Protein AF-S3BP32-F1 (afdb_monomer_lite)

Sequence (155 aa):
MMSSLNILFGINTNIKGLLTASANIGGIIGGLFSGHVVNRWGRKTGILLSALIVLHSPFDIHDFGAAFPGVGYGARSVTGQWSWRIIYICMSGPAISCIILLPFIPESPRWLISRGQEATALVVLAEFHGDGDEEHPLAVAEFREIKETIGYEEN

Foldseek 3Di:
DVVVVCVVPVCDPVNVVVLVVVVVVVVVVCVVCLVVCCLPPHPLVSLLVVLVVLVPDPSVLVVVCVVCVVLVVVLVVVPDPCSSVVSSCVSNVVSVVSVVCSVVDDTALLSCVVVVVLVSSLQNLCVVPVVRDSVRVVSVVVSVVSNVVVVVVVD

Structure (mmCIF, N/CA/C/O backbone):
data_AF-S3BP32-F1
#
_entry.id   AF-S3BP32-F1
#
loop_
_atom_site.group_PDB
_atom_site.id
_atom_site.type_symbol
_atom_site.label_atom_id
_atom_site.label_alt_id
_atom_site.label_comp_id
_atom_site.label_asym_id
_atom_site.label_entity_id
_atom_site.label_seq_id
_atom_site.pdbx_PDB_ins_code
_atom_site.Cartn_x
_atom_site.Cartn_y
_atom_site.Cartn_z
_atom_site.occupancy
_atom_site.B_iso_or_equiv
_atom_site.auth_seq_id
_atom_site.auth_comp_id
_atom_site.auth_asym_id
_atom_site.auth_atom_id
_atom_site.pdbx_PDB_model_num
ATOM 1 N N . MET A 1 1 ? 27.585 -1.741 -26.087 1.00 43.50 1 MET A N 1
ATOM 2 C CA . MET A 1 1 ? 27.558 -2.648 -24.917 1.00 43.50 1 MET A CA 1
ATOM 3 C C . MET A 1 1 ? 26.552 -3.793 -25.078 1.00 43.50 1 MET A C 1
ATOM 5 O O . MET A 1 1 ? 26.965 -4.934 -24.974 1.00 43.50 1 MET A O 1
ATOM 9 N N . MET A 1 2 ? 25.273 -3.543 -25.409 1.00 46.28 2 MET A N 1
ATOM 10 C CA . MET A 1 2 ? 24.279 -4.625 -25.600 1.00 46.28 2 MET A CA 1
ATOM 11 C C . MET A 1 2 ? 24.512 -5.527 -26.830 1.00 46.28 2 MET A C 1
ATOM 13 O O . MET A 1 2 ? 24.215 -6.714 -26.769 1.00 46.28 2 MET A O 1
ATOM 17 N N . SER A 1 3 ? 25.063 -5.004 -27.934 1.00 51.50 3 SER A N 1
ATOM 18 C CA . SER A 1 3 ? 25.373 -5.823 -29.125 1.00 51.50 3 SER A CA 1
ATOM 19 C C . SER A 1 3 ? 26.442 -6.889 -28.828 1.00 51.50 3 SER A C 1
ATOM 21 O O . SER A 1 3 ? 26.287 -8.051 -29.185 1.00 51.50 3 SER A O 1
ATOM 23 N N . SER A 1 4 ? 27.468 -6.519 -28.056 1.00 45.41 4 SER A N 1
ATOM 24 C CA . SER A 1 4 ? 28.568 -7.398 -27.648 1.00 45.41 4 SER A CA 1
ATOM 25 C C . SER A 1 4 ? 28.113 -8.534 -26.719 1.00 45.41 4 SER A C 1
ATOM 27 O O . SER A 1 4 ? 28.631 -9.640 -26.803 1.00 45.41 4 SER A O 1
ATOM 29 N N . LEU A 1 5 ? 27.116 -8.280 -25.861 1.00 53.00 5 LEU A N 1
ATOM 30 C CA . LEU A 1 5 ? 26.574 -9.253 -24.903 1.00 53.00 5 LEU A CA 1
ATOM 31 C C . LEU A 1 5 ? 25.626 -10.271 -25.561 1.00 53.00 5 LEU A C 1
ATOM 33 O O . LEU A 1 5 ? 25.638 -11.441 -25.194 1.00 53.00 5 LEU A O 1
ATOM 37 N N . ASN A 1 6 ? 24.844 -9.854 -26.566 1.00 60.19 6 ASN A N 1
ATOM 38 C CA . ASN A 1 6 ? 23.968 -10.765 -27.319 1.00 60.19 6 ASN A CA 1
ATOM 39 C C . ASN A 1 6 ? 24.769 -11.819 -28.098 1.00 60.19 6 ASN A C 1
ATOM 41 O O . ASN A 1 6 ? 24.314 -12.951 -28.230 1.00 60.19 6 ASN A O 1
ATOM 45 N N . ILE A 1 7 ? 25.959 -11.449 -28.581 1.00 59.56 7 ILE A N 1
ATOM 46 C CA . ILE A 1 7 ? 26.879 -12.355 -29.281 1.00 59.56 7 ILE A CA 1
ATOM 47 C C . ILE A 1 7 ? 27.586 -13.288 -28.283 1.00 59.56 7 ILE A C 1
ATOM 49 O O . ILE A 1 7 ? 27.774 -14.460 -28.586 1.00 59.56 7 ILE A O 1
ATOM 53 N N . LEU A 1 8 ? 27.922 -12.800 -27.080 1.00 58.72 8 LEU A N 1
ATOM 54 C CA . LEU A 1 8 ? 28.617 -13.578 -26.044 1.00 58.72 8 LEU A CA 1
ATOM 55 C C . LEU A 1 8 ? 27.710 -14.601 -25.328 1.00 58.72 8 LEU A C 1
ATOM 57 O O . LEU A 1 8 ? 28.176 -15.672 -24.957 1.00 58.72 8 LEU A O 1
ATOM 61 N N . PHE A 1 9 ? 26.423 -14.281 -25.145 1.00 68.25 9 PHE A N 1
ATOM 62 C CA . PHE A 1 9 ? 25.452 -15.118 -24.420 1.00 68.25 9 PHE A CA 1
ATOM 63 C C . PHE A 1 9 ? 24.364 -15.742 -25.312 1.00 68.25 9 PHE A C 1
ATOM 65 O O . PHE A 1 9 ? 23.457 -16.394 -24.803 1.00 68.25 9 PHE A O 1
ATOM 72 N N . GLY A 1 10 ? 24.410 -15.541 -26.635 1.00 69.06 10 GLY A N 1
ATOM 73 C CA . GLY A 1 10 ? 23.459 -16.154 -27.573 1.00 69.06 10 GLY A CA 1
ATOM 74 C C . GLY A 1 10 ? 21.995 -15.745 -27.355 1.00 69.06 10 GLY A C 1
ATOM 75 O O . GLY A 1 10 ? 21.086 -16.532 -27.615 1.00 69.06 10 GLY A O 1
ATOM 76 N N . ILE A 1 11 ? 21.744 -14.528 -26.856 1.00 71.19 11 ILE A N 1
ATOM 77 C CA . ILE A 1 11 ? 20.392 -14.070 -26.500 1.00 71.19 11 ILE A CA 1
ATOM 78 C C . ILE A 1 11 ? 19.585 -13.773 -27.774 1.00 71.19 11 ILE A C 1
ATOM 80 O O . ILE A 1 11 ? 19.599 -12.663 -28.315 1.00 71.19 11 ILE A O 1
ATOM 84 N N . ASN A 1 12 ? 18.871 -14.792 -28.255 1.00 74.62 12 ASN A N 1
ATOM 85 C CA . ASN A 1 12 ? 17.967 -14.714 -29.401 1.00 74.62 12 ASN A CA 1
ATOM 86 C C . ASN A 1 12 ? 16.644 -14.010 -29.020 1.00 74.62 12 ASN A C 1
ATOM 88 O O . ASN A 1 12 ? 16.283 -13.925 -27.844 1.00 74.62 12 ASN A O 1
ATOM 92 N N . THR A 1 13 ? 15.895 -13.521 -30.008 1.00 78.38 13 THR A N 1
ATOM 93 C CA . THR A 1 13 ? 14.569 -12.898 -29.843 1.00 78.38 13 THR A CA 1
ATOM 94 C C . THR A 1 13 ? 13.615 -13.774 -29.027 1.00 78.38 13 THR A C 1
ATOM 96 O O . THR A 1 13 ? 12.881 -13.256 -28.190 1.00 78.38 13 THR A O 1
ATOM 99 N N . ASN A 1 14 ? 13.700 -15.100 -29.181 1.00 80.50 14 ASN A N 1
ATOM 100 C CA . ASN A 1 14 ? 12.918 -16.059 -28.394 1.00 80.50 14 ASN A CA 1
ATOM 101 C C . ASN A 1 14 ? 13.211 -15.973 -26.886 1.00 80.50 14 ASN A C 1
ATOM 103 O O . ASN A 1 14 ? 12.290 -16.029 -26.080 1.00 80.50 14 ASN A O 1
ATOM 107 N N . ILE A 1 15 ? 14.478 -15.791 -26.496 1.00 77.88 15 ILE A N 1
ATOM 108 C CA . ILE A 1 15 ? 14.880 -15.694 -25.084 1.00 77.88 15 ILE A CA 1
ATOM 109 C C . ILE A 1 15 ? 14.411 -14.362 -24.496 1.00 77.88 15 ILE A C 1
ATOM 111 O O . ILE A 1 15 ? 13.913 -14.333 -23.377 1.00 77.88 15 ILE A O 1
ATOM 115 N N . LYS A 1 16 ? 14.487 -13.266 -25.263 1.00 70.38 16 LYS A N 1
ATOM 116 C CA . LYS A 1 16 ? 13.943 -11.964 -24.833 1.00 70.38 16 LYS A CA 1
ATOM 117 C C . LYS A 1 16 ? 12.430 -12.037 -24.617 1.00 70.38 16 LYS A C 1
ATOM 119 O O . LYS A 1 16 ? 11.943 -11.559 -23.601 1.00 70.38 16 LYS A O 1
ATOM 124 N N . GLY A 1 17 ? 11.710 -12.697 -25.529 1.00 76.31 17 GLY A N 1
ATOM 125 C CA . GLY A 1 17 ? 10.273 -12.944 -25.386 1.00 76.31 17 GLY A CA 1
ATOM 126 C C . GLY A 1 17 ? 9.938 -13.824 -24.179 1.00 76.31 17 GLY A C 1
ATOM 127 O O . GLY A 1 17 ? 9.004 -13.520 -23.443 1.00 76.31 17 GLY A O 1
ATOM 128 N N . LEU A 1 18 ? 10.734 -14.868 -23.926 1.00 81.25 18 LEU A N 1
ATOM 129 C CA . LEU A 1 18 ? 10.569 -15.737 -22.759 1.00 81.25 18 LEU A CA 1
ATOM 130 C C . LEU A 1 18 ? 10.786 -14.981 -21.438 1.00 81.25 18 LEU A C 1
ATOM 132 O O . LEU A 1 18 ? 10.022 -15.180 -20.497 1.00 81.25 18 LEU A O 1
ATOM 136 N N . LEU A 1 19 ? 11.777 -14.085 -21.375 1.00 76.00 19 LEU A N 1
ATOM 137 C CA . LEU A 1 19 ? 12.028 -13.245 -20.199 1.00 76.00 19 LEU A CA 1
ATOM 138 C C . LEU A 1 19 ? 10.833 -12.327 -19.900 1.00 76.00 19 LEU A C 1
ATOM 140 O O . LEU A 1 19 ? 10.346 -12.324 -18.771 1.00 76.00 19 LEU A O 1
ATOM 144 N N . THR A 1 20 ? 10.279 -11.645 -20.906 1.00 75.12 20 THR A N 1
ATOM 145 C CA . THR A 1 20 ? 9.066 -10.821 -20.733 1.00 75.12 20 THR A CA 1
ATOM 146 C C . THR A 1 20 ? 7.837 -11.661 -20.362 1.00 75.12 20 THR A C 1
ATOM 148 O O . THR A 1 20 ? 7.019 -11.251 -19.539 1.00 75.12 20 THR A O 1
ATOM 151 N N . ALA A 1 21 ? 7.688 -12.865 -20.922 1.00 79.75 21 ALA A N 1
ATOM 152 C CA . ALA A 1 21 ? 6.598 -13.766 -20.546 1.00 79.75 21 ALA A CA 1
ATOM 153 C C . ALA A 1 21 ? 6.715 -14.219 -19.080 1.00 79.75 21 ALA A C 1
ATOM 155 O O . ALA A 1 21 ? 5.717 -14.249 -18.362 1.00 79.75 21 ALA A O 1
ATOM 156 N N . SER A 1 22 ? 7.934 -14.512 -18.615 1.00 83.12 22 SER A N 1
ATOM 157 C CA . SER A 1 22 ? 8.189 -14.932 -17.233 1.00 83.12 22 SER A CA 1
ATOM 158 C C . SER A 1 22 ? 7.825 -13.852 -16.209 1.00 83.12 22 SER A C 1
ATOM 160 O O . SER A 1 22 ? 7.252 -14.167 -15.167 1.00 83.12 22 SER A O 1
ATOM 162 N N . ALA A 1 23 ? 8.052 -12.578 -16.544 1.00 73.88 23 ALA A N 1
ATOM 163 C CA . ALA A 1 23 ? 7.667 -11.449 -15.704 1.00 73.88 23 ALA A CA 1
ATOM 164 C C . ALA A 1 23 ? 6.140 -11.324 -15.565 1.00 73.88 23 ALA A C 1
ATOM 166 O O . ALA A 1 23 ? 5.624 -11.174 -14.457 1.00 73.88 23 ALA A O 1
ATOM 167 N N . ASN A 1 24 ? 5.395 -11.489 -16.665 1.00 79.38 24 ASN A N 1
ATOM 168 C CA . ASN A 1 24 ? 3.927 -11.470 -16.636 1.00 79.38 24 ASN A CA 1
ATOM 169 C C . ASN A 1 24 ? 3.347 -12.623 -15.804 1.00 79.38 24 ASN A C 1
ATOM 171 O O . ASN A 1 24 ? 2.388 -12.429 -15.057 1.00 79.38 24 ASN A O 1
ATOM 175 N N . ILE A 1 25 ? 3.955 -13.811 -15.886 1.00 86.06 25 ILE A N 1
ATOM 176 C CA . ILE A 1 25 ? 3.589 -14.952 -15.033 1.00 86.06 25 ILE A CA 1
ATOM 177 C C . ILE A 1 25 ? 3.825 -14.605 -13.555 1.00 86.06 25 ILE A C 1
ATOM 179 O O . ILE A 1 25 ? 2.959 -14.871 -12.720 1.00 86.06 25 ILE A O 1
ATOM 183 N N . GLY A 1 26 ? 4.948 -13.953 -13.237 1.00 82.44 26 GLY A N 1
ATOM 184 C CA . GLY A 1 26 ? 5.224 -13.424 -11.900 1.00 82.44 26 GLY A CA 1
ATOM 185 C C . GLY A 1 26 ? 4.151 -12.447 -11.412 1.00 82.44 26 GLY A C 1
ATOM 186 O O . GLY A 1 26 ? 3.694 -12.567 -10.277 1.00 82.44 26 GLY A O 1
ATOM 187 N N . GLY A 1 27 ? 3.677 -11.546 -12.279 1.00 78.69 27 GLY A N 1
ATOM 188 C CA . GLY A 1 27 ? 2.580 -10.622 -11.972 1.00 78.69 27 GLY A CA 1
ATOM 189 C C . GLY A 1 27 ? 1.261 -11.327 -11.635 1.00 78.69 27 GLY A C 1
ATOM 190 O O . GLY A 1 27 ? 0.593 -10.953 -10.671 1.00 78.69 27 GLY A O 1
ATOM 191 N N . ILE A 1 28 ? 0.911 -12.391 -12.366 1.00 85.12 28 ILE A N 1
ATOM 192 C CA . ILE A 1 28 ? -0.303 -13.189 -12.111 1.00 85.12 28 ILE A CA 1
ATOM 193 C C . ILE A 1 28 ? -0.217 -13.892 -10.750 1.00 85.12 28 ILE A C 1
ATOM 195 O O . ILE A 1 28 ? -1.149 -13.818 -9.947 1.00 85.12 28 ILE A O 1
ATOM 199 N N . ILE A 1 29 ? 0.913 -14.548 -10.472 1.00 86.31 29 ILE A N 1
ATOM 200 C CA . ILE A 1 29 ? 1.138 -15.247 -9.198 1.00 86.31 29 ILE A CA 1
ATOM 201 C C . ILE A 1 29 ? 1.152 -14.241 -8.039 1.00 86.31 29 ILE A C 1
ATOM 203 O O . ILE A 1 29 ? 0.512 -14.469 -7.011 1.00 86.31 29 ILE A O 1
ATOM 207 N N . GLY A 1 30 ? 1.827 -13.104 -8.218 1.00 81.75 30 GLY A N 1
ATOM 208 C CA . GLY A 1 30 ? 1.873 -12.024 -7.237 1.00 81.75 30 GLY A CA 1
ATOM 209 C C . GLY A 1 30 ? 0.486 -11.472 -6.913 1.00 81.75 30 GLY A C 1
ATOM 210 O O . GLY A 1 30 ? 0.158 -11.314 -5.739 1.00 81.75 30 GLY A O 1
ATOM 211 N N . GLY A 1 31 ? -0.362 -11.255 -7.923 1.00 81.81 31 GLY A N 1
ATOM 212 C CA . GLY A 1 31 ? -1.737 -10.783 -7.736 1.00 81.81 31 GLY A CA 1
ATOM 213 C C . GLY A 1 31 ? -2.603 -11.745 -6.915 1.00 81.81 31 GLY A C 1
ATOM 214 O O . GLY A 1 31 ? -3.309 -11.307 -6.007 1.00 81.81 31 GLY A O 1
ATOM 215 N N . LEU A 1 32 ? -2.496 -13.054 -7.170 1.00 86.94 32 LEU A N 1
ATOM 216 C CA . LEU A 1 32 ? -3.238 -14.089 -6.434 1.00 86.94 32 LEU A CA 1
ATOM 217 C C . LEU A 1 32 ? -2.863 -14.135 -4.946 1.00 86.94 32 LEU A C 1
ATOM 219 O O . LEU A 1 32 ? -3.733 -14.273 -4.085 1.00 86.94 32 LEU A O 1
ATOM 223 N N . PHE A 1 33 ? -1.573 -13.999 -4.632 1.00 84.31 33 PHE A N 1
ATOM 224 C CA . PHE A 1 33 ? -1.084 -14.064 -3.253 1.00 84.31 33 PHE A CA 1
ATOM 225 C C . PHE A 1 33 ? -1.145 -12.725 -2.511 1.00 84.31 33 PHE A C 1
ATOM 227 O O . PHE A 1 33 ? -1.248 -12.721 -1.283 1.00 84.31 33 PHE A O 1
ATOM 234 N N . SER A 1 34 ? -1.133 -11.595 -3.223 1.00 78.25 34 SER A N 1
ATOM 235 C CA . SER A 1 34 ? -1.133 -10.254 -2.625 1.00 78.25 34 SER A CA 1
ATOM 236 C C . SER A 1 34 ? -2.304 -10.051 -1.659 1.00 78.25 34 SER A C 1
ATOM 238 O O . SER A 1 34 ? -2.094 -9.611 -0.529 1.00 78.25 34 SER A O 1
ATOM 240 N N . GLY A 1 35 ? -3.517 -10.472 -2.039 1.00 79.75 35 GLY A N 1
ATOM 241 C CA . GLY A 1 35 ? -4.698 -10.360 -1.176 1.00 79.75 35 GLY A CA 1
ATOM 242 C C . GLY A 1 35 ? -4.570 -11.151 0.131 1.00 79.75 35 GLY A C 1
ATOM 243 O O . GLY A 1 35 ? -4.905 -10.646 1.200 1.00 79.75 35 GLY A O 1
ATOM 244 N N . HIS A 1 36 ? -4.014 -12.364 0.071 1.00 81.94 36 HIS A N 1
ATOM 245 C CA . HIS A 1 36 ? -3.782 -13.188 1.260 1.00 81.94 36 HIS A CA 1
ATOM 246 C C . HIS A 1 36 ? -2.744 -12.568 2.201 1.00 81.94 36 HIS A C 1
ATOM 248 O O . HIS A 1 36 ? -2.944 -12.543 3.416 1.00 81.94 36 HIS A O 1
ATOM 254 N N . VAL A 1 37 ? -1.647 -12.050 1.645 1.00 80.56 37 VAL A N 1
ATOM 255 C CA . VAL A 1 37 ? -0.569 -11.408 2.411 1.00 80.56 37 VAL A CA 1
ATOM 256 C C . VAL A 1 37 ? -1.078 -10.136 3.093 1.00 80.56 37 VAL A C 1
ATOM 258 O O . VAL A 1 37 ? -0.879 -9.971 4.296 1.00 80.56 37 VAL A O 1
ATOM 261 N N . VAL A 1 38 ? -1.781 -9.272 2.353 1.00 80.50 38 VAL A N 1
ATOM 262 C CA . VAL A 1 38 ? -2.309 -7.993 2.857 1.00 80.50 38 VAL A CA 1
ATOM 263 C C . VAL A 1 38 ? -3.353 -8.205 3.950 1.00 80.50 38 VAL A C 1
ATOM 265 O O . VAL A 1 38 ? -3.299 -7.544 4.985 1.00 80.50 38 VAL A O 1
ATOM 268 N N . ASN A 1 39 ? -4.277 -9.148 3.766 1.00 79.69 39 ASN A N 1
ATOM 269 C CA . ASN A 1 39 ? -5.322 -9.395 4.760 1.00 79.69 39 ASN A CA 1
ATOM 270 C C . ASN A 1 39 ? -4.758 -10.043 6.033 1.00 79.69 39 ASN A C 1
ATOM 272 O O . ASN A 1 39 ? -5.233 -9.763 7.132 1.00 79.69 39 ASN A O 1
ATOM 276 N N . ARG A 1 40 ? -3.717 -10.879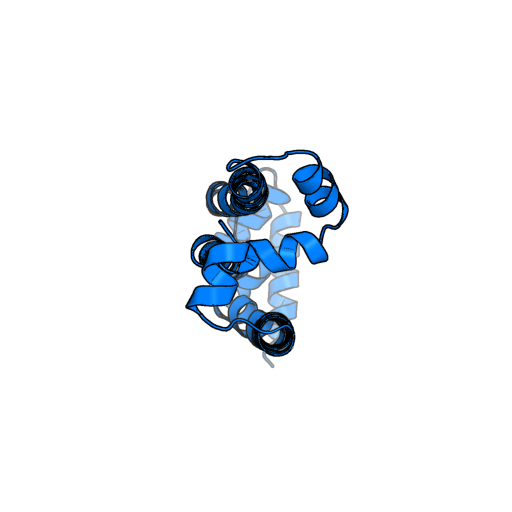 5.912 1.00 80.06 40 ARG A N 1
ATOM 277 C CA . ARG A 1 40 ? -3.143 -11.598 7.058 1.00 80.06 40 ARG A CA 1
ATOM 278 C C . ARG A 1 40 ? -2.147 -10.772 7.869 1.00 80.06 40 ARG A C 1
ATOM 280 O O . ARG A 1 40 ? -2.130 -10.900 9.093 1.00 80.06 40 ARG A O 1
ATOM 287 N N . TRP A 1 41 ? -1.326 -9.956 7.212 1.00 76.06 41 TRP A N 1
ATOM 288 C CA . TRP A 1 41 ? -0.262 -9.184 7.866 1.00 76.06 41 TRP A CA 1
ATOM 289 C C . TRP A 1 41 ? -0.500 -7.674 7.910 1.00 76.06 41 TRP A C 1
ATOM 291 O O . TRP A 1 41 ? 0.295 -6.972 8.523 1.00 76.06 41 TRP A O 1
ATOM 301 N N . GLY A 1 42 ? -1.595 -7.181 7.335 1.00 79.75 42 GLY A N 1
ATOM 302 C CA . GLY A 1 42 ? -1.913 -5.757 7.309 1.00 79.75 42 GLY A CA 1
ATOM 303 C C . GLY A 1 42 ? -1.449 -5.074 6.023 1.00 79.75 42 GLY A C 1
ATOM 304 O O . GLY A 1 42 ? -0.608 -5.573 5.262 1.00 79.75 42 GLY A O 1
ATOM 305 N N . ARG A 1 43 ? -2.035 -3.903 5.756 1.00 81.19 43 ARG A N 1
ATOM 306 C CA . ARG A 1 43 ? -1.822 -3.164 4.504 1.00 81.19 43 ARG A CA 1
ATOM 307 C C . ARG A 1 43 ? -0.406 -2.610 4.398 1.00 81.19 43 ARG A C 1
ATOM 309 O O . ARG A 1 43 ? 0.156 -2.651 3.301 1.00 81.19 43 ARG A O 1
ATOM 316 N N . LYS A 1 44 ? 0.213 -2.167 5.499 1.00 82.06 44 LYS A N 1
ATOM 317 C CA . LYS A 1 44 ? 1.594 -1.662 5.440 1.00 82.06 44 LYS A CA 1
ATOM 318 C C . LYS A 1 44 ? 2.580 -2.756 5.087 1.00 82.06 44 LYS A C 1
ATOM 320 O O . LYS A 1 44 ? 3.440 -2.534 4.243 1.00 82.06 44 LYS A O 1
ATOM 325 N N . THR A 1 45 ? 2.454 -3.944 5.674 1.00 78.88 45 THR A N 1
ATOM 326 C CA . THR A 1 45 ? 3.379 -5.046 5.380 1.00 78.88 45 THR A CA 1
ATOM 327 C C . THR A 1 45 ? 3.307 -5.455 3.912 1.00 78.88 45 THR A C 1
ATOM 329 O O . THR A 1 45 ? 4.348 -5.682 3.302 1.00 78.88 45 THR A O 1
ATOM 332 N N . GLY A 1 46 ? 2.114 -5.460 3.305 1.00 82.75 46 GLY A N 1
ATOM 333 C CA . GLY A 1 46 ? 1.970 -5.693 1.865 1.00 82.75 46 GLY A CA 1
ATOM 334 C C . GLY A 1 46 ? 2.672 -4.634 1.007 1.00 82.75 46 GLY A C 1
ATOM 335 O O . GLY A 1 46 ? 3.418 -4.983 0.091 1.00 82.75 46 GLY A O 1
ATOM 336 N N . ILE A 1 47 ? 2.502 -3.349 1.340 1.00 84.38 47 ILE A N 1
ATOM 337 C CA . ILE A 1 47 ? 3.171 -2.244 0.632 1.00 84.38 47 ILE A CA 1
ATOM 338 C C . ILE A 1 47 ? 4.691 -2.335 0.809 1.00 84.38 47 ILE A C 1
ATOM 340 O O . ILE A 1 47 ? 5.423 -2.255 -0.175 1.00 84.38 47 ILE A O 1
ATOM 344 N N . LEU A 1 48 ? 5.172 -2.576 2.030 1.00 84.62 48 LEU A N 1
ATOM 345 C CA . LEU A 1 48 ? 6.597 -2.682 2.339 1.00 84.62 48 LEU A CA 1
ATOM 346 C C . LEU A 1 48 ? 7.249 -3.859 1.609 1.00 84.62 48 LEU A C 1
ATOM 348 O O . LEU A 1 48 ? 8.300 -3.685 1.001 1.00 84.62 48 LEU A O 1
ATOM 352 N N . LEU A 1 49 ? 6.610 -5.032 1.602 1.00 82.81 49 LEU A N 1
ATOM 353 C CA . LEU A 1 49 ? 7.097 -6.191 0.851 1.00 82.81 49 LEU A CA 1
ATOM 354 C C . LEU A 1 49 ? 7.156 -5.894 -0.648 1.00 82.81 49 LEU A C 1
ATOM 356 O O . LEU A 1 49 ? 8.163 -6.198 -1.283 1.00 82.81 49 LEU A O 1
ATOM 360 N N . SER A 1 50 ? 6.125 -5.252 -1.205 1.00 77.62 50 SER A N 1
ATOM 361 C CA . SER A 1 50 ? 6.124 -4.879 -2.623 1.00 77.62 50 SER A CA 1
ATOM 362 C C . SER A 1 50 ? 7.232 -3.873 -2.960 1.00 77.62 50 SER A C 1
ATOM 364 O O . SER A 1 50 ? 7.940 -4.051 -3.948 1.00 77.62 50 SER A O 1
ATOM 366 N N . ALA A 1 51 ? 7.469 -2.882 -2.097 1.00 80.00 51 ALA A N 1
ATOM 367 C CA . ALA A 1 51 ? 8.535 -1.905 -2.275 1.00 80.00 51 ALA A CA 1
ATOM 368 C C . ALA A 1 51 ? 9.932 -2.543 -2.166 1.00 80.00 51 ALA A C 1
ATOM 370 O O . ALA A 1 51 ? 10.823 -2.199 -2.940 1.00 80.00 51 ALA A O 1
ATOM 371 N N . LEU A 1 52 ? 10.128 -3.513 -1.265 1.00 82.06 52 LEU A N 1
ATOM 372 C CA . LEU A 1 52 ? 11.385 -4.264 -1.168 1.00 82.06 52 LEU A CA 1
ATOM 373 C C . LEU A 1 52 ? 11.630 -5.147 -2.398 1.00 82.06 52 LEU A C 1
ATOM 375 O O . LEU A 1 52 ? 12.762 -5.217 -2.873 1.00 82.06 52 LEU A O 1
ATOM 379 N N . ILE A 1 53 ? 10.587 -5.786 -2.940 1.00 79.69 53 ILE A N 1
ATOM 380 C CA . ILE A 1 53 ? 10.686 -6.598 -4.164 1.00 79.69 53 ILE A CA 1
ATOM 381 C C . ILE A 1 53 ? 11.148 -5.734 -5.345 1.00 79.69 53 ILE A C 1
ATOM 383 O O . ILE A 1 53 ? 12.090 -6.116 -6.038 1.00 79.69 53 ILE A O 1
ATOM 387 N N . VAL A 1 54 ? 10.556 -4.547 -5.512 1.00 76.44 54 VAL A N 1
ATOM 388 C CA . VAL A 1 54 ? 10.927 -3.589 -6.571 1.00 76.44 54 VAL A CA 1
ATOM 389 C C . VAL A 1 54 ? 12.364 -3.079 -6.405 1.00 76.44 54 VAL A C 1
ATOM 391 O O . VAL A 1 54 ? 13.075 -2.868 -7.382 1.00 76.44 54 VAL A O 1
ATOM 394 N N . LEU A 1 55 ? 12.840 -2.904 -5.169 1.00 75.88 55 LEU A N 1
ATOM 395 C CA . LEU A 1 55 ? 14.210 -2.442 -4.920 1.00 75.88 55 LEU A CA 1
ATOM 396 C C . LEU A 1 55 ? 15.275 -3.527 -5.112 1.00 75.88 55 LEU A C 1
ATOM 398 O O . LEU A 1 55 ? 16.417 -3.203 -5.442 1.00 75.88 55 LEU A O 1
ATOM 402 N N . HIS A 1 56 ? 14.932 -4.796 -4.894 1.00 73.38 56 HIS A N 1
ATOM 403 C CA . HIS A 1 56 ? 15.865 -5.914 -5.043 1.00 73.38 56 HIS A CA 1
ATOM 404 C C . HIS A 1 56 ? 15.882 -6.526 -6.448 1.00 73.38 56 HIS A C 1
ATOM 406 O O . HIS A 1 56 ? 16.805 -7.283 -6.758 1.00 73.38 56 HIS A O 1
ATOM 412 N N . SER A 1 57 ? 14.907 -6.209 -7.302 1.00 67.31 57 SER A N 1
ATOM 413 C CA . SER A 1 57 ? 14.800 -6.765 -8.649 1.00 67.31 57 SER A CA 1
ATOM 414 C C . SER A 1 57 ? 15.435 -5.840 -9.701 1.00 67.31 57 SER A C 1
ATOM 416 O O . SER A 1 57 ? 14.832 -4.853 -10.115 1.00 67.31 57 SER A O 1
ATOM 418 N N . PRO A 1 58 ? 16.630 -6.156 -10.241 1.00 59.66 58 PRO A N 1
ATOM 419 C CA . PRO A 1 58 ? 17.174 -5.428 -11.391 1.00 59.66 58 PRO A CA 1
ATOM 420 C C . PRO A 1 58 ? 16.385 -5.675 -12.696 1.00 59.66 58 PRO A C 1
ATOM 422 O O . PRO A 1 58 ? 16.723 -5.094 -13.728 1.00 59.66 58 PRO A O 1
ATOM 425 N N . PHE A 1 59 ? 15.362 -6.541 -12.676 1.00 57.97 59 PHE A N 1
ATOM 426 C CA . PHE A 1 59 ? 14.584 -6.945 -13.851 1.00 57.97 59 PHE A CA 1
ATOM 427 C C . PHE A 1 59 ? 13.494 -5.942 -14.264 1.00 57.97 59 PHE A C 1
ATOM 429 O O . PHE A 1 59 ? 13.111 -5.927 -15.434 1.00 57.97 59 PHE A O 1
ATOM 436 N N . ASP A 1 60 ? 13.070 -5.040 -13.375 1.00 60.50 60 ASP A N 1
ATOM 437 C CA . ASP A 1 60 ? 11.933 -4.137 -13.630 1.00 60.50 60 ASP A CA 1
ATOM 438 C C . ASP A 1 60 ? 12.216 -3.069 -14.707 1.00 60.50 60 ASP A C 1
ATOM 440 O O . ASP A 1 60 ? 11.300 -2.496 -15.297 1.00 60.50 60 ASP A O 1
ATOM 444 N N . ILE A 1 61 ? 13.490 -2.826 -15.037 1.00 59.56 61 ILE A N 1
ATOM 445 C CA . ILE A 1 61 ? 13.908 -1.798 -16.008 1.00 59.56 61 ILE A CA 1
ATOM 446 C C . ILE A 1 61 ? 13.363 -2.091 -17.418 1.00 59.56 61 ILE A C 1
ATOM 448 O O . ILE A 1 61 ? 13.073 -1.159 -18.173 1.00 59.56 61 ILE A O 1
ATOM 452 N N . HIS A 1 62 ? 13.232 -3.368 -17.795 1.00 58.03 62 HIS A N 1
ATOM 453 C CA . HIS A 1 62 ? 12.783 -3.755 -19.136 1.00 58.03 62 HIS A CA 1
ATOM 454 C C . HIS A 1 62 ? 11.261 -3.638 -19.290 1.00 58.03 62 HIS A C 1
ATOM 456 O O . HIS A 1 62 ? 10.781 -3.117 -20.298 1.00 58.03 62 HIS A O 1
ATOM 462 N N . ASP A 1 63 ? 10.509 -4.063 -18.276 1.00 59.34 63 ASP A N 1
ATOM 463 C CA . ASP A 1 63 ? 9.046 -4.047 -18.315 1.00 59.34 63 ASP A CA 1
ATOM 464 C C . ASP A 1 63 ? 8.479 -2.653 -18.020 1.00 59.34 63 ASP A C 1
ATOM 466 O O . ASP A 1 63 ? 7.439 -2.283 -18.563 1.00 59.34 63 ASP A O 1
ATOM 470 N N . PHE A 1 64 ? 9.202 -1.808 -17.278 1.00 58.00 64 PHE A N 1
ATOM 471 C CA . PHE A 1 64 ? 8.803 -0.417 -17.065 1.00 58.00 64 PHE A CA 1
ATOM 472 C C . PHE A 1 64 ? 8.786 0.411 -18.354 1.00 58.00 64 PHE A C 1
ATOM 474 O O . PHE A 1 64 ? 7.876 1.209 -18.563 1.00 58.00 64 PHE A O 1
ATOM 481 N N . GLY A 1 65 ? 9.749 0.198 -19.258 1.00 57.78 65 GLY A N 1
ATOM 482 C CA . GLY A 1 65 ? 9.738 0.848 -20.571 1.00 57.78 65 GLY A CA 1
ATOM 483 C C . GLY A 1 65 ? 8.520 0.464 -21.423 1.00 57.78 65 GLY A C 1
ATOM 484 O O . GLY A 1 65 ? 8.094 1.258 -22.261 1.00 57.78 65 GLY A O 1
ATOM 485 N N . ALA A 1 66 ? 7.947 -0.724 -21.189 1.00 58.50 66 ALA A N 1
ATOM 486 C CA . ALA A 1 66 ? 6.724 -1.196 -21.835 1.00 58.50 66 ALA A CA 1
ATOM 487 C C . ALA A 1 66 ? 5.449 -0.705 -21.122 1.00 58.50 66 ALA A C 1
ATOM 489 O O . ALA A 1 66 ? 4.495 -0.313 -21.792 1.00 58.50 66 ALA A O 1
ATOM 490 N N . ALA A 1 67 ? 5.438 -0.679 -19.786 1.00 59.00 67 ALA A N 1
ATOM 491 C CA . ALA A 1 67 ? 4.314 -0.201 -18.977 1.00 59.00 67 ALA A CA 1
ATOM 492 C C . ALA A 1 67 ? 4.153 1.330 -19.026 1.00 59.00 67 ALA A C 1
ATOM 494 O O . ALA A 1 67 ? 3.035 1.842 -18.990 1.00 59.00 67 ALA A O 1
ATOM 495 N N . PHE A 1 68 ? 5.261 2.062 -19.173 1.00 62.44 68 PHE A N 1
ATOM 496 C CA . PHE A 1 68 ? 5.298 3.516 -19.317 1.00 62.44 68 PHE A CA 1
ATOM 497 C C . PHE A 1 68 ? 6.040 3.898 -20.600 1.00 62.44 68 PHE A C 1
ATOM 499 O O . PHE A 1 68 ? 7.190 4.358 -20.551 1.00 62.44 68 PHE A O 1
ATOM 506 N N . PRO A 1 69 ? 5.375 3.775 -21.767 1.00 58.62 69 PRO A N 1
ATOM 507 C CA . PRO A 1 69 ? 5.985 4.081 -23.053 1.00 58.62 69 PRO A CA 1
ATOM 508 C C . PRO A 1 69 ? 6.574 5.491 -23.082 1.00 58.62 69 PRO A C 1
ATOM 510 O O . PRO A 1 69 ? 7.644 5.685 -23.637 1.00 58.62 69 PRO A O 1
ATOM 513 N N . GLY A 1 70 ? 5.944 6.472 -22.421 1.00 62.09 70 GLY A N 1
ATOM 514 C CA . GLY A 1 70 ? 6.445 7.850 -22.341 1.00 62.09 70 GLY A CA 1
ATOM 515 C C . GLY A 1 70 ? 7.834 7.978 -21.703 1.00 62.09 70 GLY A C 1
ATOM 516 O O . GLY A 1 70 ? 8.669 8.731 -22.206 1.00 62.09 70 GLY A O 1
ATOM 517 N N . VAL A 1 71 ? 8.128 7.195 -20.658 1.00 62.12 71 VAL A N 1
AT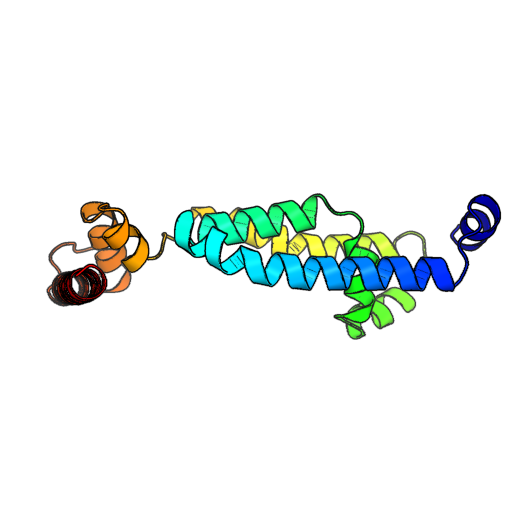OM 518 C CA . VAL A 1 71 ? 9.463 7.176 -20.038 1.00 62.12 71 VAL A CA 1
ATOM 519 C C . VAL A 1 71 ? 10.443 6.378 -20.897 1.00 62.12 71 VAL A C 1
ATOM 521 O O . VAL A 1 71 ? 11.588 6.795 -21.057 1.00 62.12 71 VAL A O 1
ATOM 524 N N . GLY A 1 72 ? 9.993 5.293 -21.538 1.00 61.22 72 GLY A N 1
ATOM 525 C CA . GLY A 1 72 ? 10.793 4.540 -22.511 1.00 61.22 72 GLY A CA 1
ATOM 526 C C . GLY A 1 72 ? 11.188 5.364 -23.747 1.00 61.22 72 GLY A C 1
ATOM 527 O O . GLY A 1 72 ? 12.344 5.338 -24.176 1.00 61.22 72 GLY A O 1
ATOM 528 N N . TYR A 1 73 ? 10.260 6.155 -24.290 1.00 60.22 73 TYR A N 1
ATOM 529 C CA . TYR A 1 73 ? 10.493 7.069 -25.409 1.00 60.22 73 TYR A CA 1
ATOM 530 C C . TYR A 1 73 ? 11.396 8.241 -24.993 1.00 60.22 73 TYR A C 1
ATOM 532 O O . TYR A 1 73 ? 12.336 8.561 -25.722 1.00 60.22 73 TYR A O 1
ATOM 540 N N . GLY A 1 74 ? 11.198 8.819 -23.801 1.00 60.38 74 GLY A N 1
ATOM 541 C CA . GLY A 1 74 ? 12.071 9.870 -23.258 1.00 60.38 74 GLY A CA 1
ATOM 542 C C . GLY A 1 74 ? 13.490 9.381 -22.934 1.00 60.38 74 GLY A C 1
ATOM 543 O O . GLY A 1 74 ? 14.479 10.063 -23.212 1.00 60.38 74 GLY A O 1
ATOM 544 N N . ALA A 1 75 ? 13.636 8.152 -22.445 1.00 57.03 75 ALA A N 1
ATOM 545 C CA . ALA A 1 75 ? 14.943 7.543 -22.210 1.00 57.03 75 ALA A CA 1
ATOM 546 C C . ALA A 1 75 ? 15.676 7.189 -23.515 1.00 57.03 75 ALA A C 1
ATOM 548 O O . ALA A 1 75 ? 16.908 7.133 -23.526 1.00 57.03 75 ALA A O 1
ATOM 549 N N . ARG A 1 76 ? 14.944 7.006 -24.625 1.00 55.94 76 ARG A N 1
ATOM 550 C CA . ARG A 1 76 ? 15.518 6.801 -25.964 1.00 55.94 76 ARG A CA 1
ATOM 551 C C . ARG A 1 76 ? 16.093 8.084 -26.567 1.00 55.94 76 ARG A C 1
ATOM 553 O O . ARG A 1 76 ? 17.041 7.992 -27.343 1.00 55.94 76 ARG A O 1
ATOM 560 N N . SER A 1 77 ? 15.581 9.257 -26.180 1.00 58.91 77 SER A N 1
ATOM 561 C CA . SER A 1 77 ? 16.209 10.549 -26.505 1.00 58.91 77 SER A CA 1
ATOM 562 C C . SER A 1 77 ? 17.457 10.853 -25.667 1.00 58.91 77 SER A C 1
ATOM 564 O O . SER A 1 77 ? 18.303 11.633 -26.097 1.00 58.91 77 SER A O 1
ATOM 566 N N . VAL A 1 78 ? 17.628 10.200 -24.511 1.00 59.28 78 VAL A N 1
ATOM 567 C CA . VAL A 1 78 ? 18.853 10.283 -23.700 1.00 59.28 78 VAL A CA 1
ATOM 568 C C . VAL A 1 78 ? 19.845 9.225 -24.191 1.00 59.28 78 VAL A C 1
ATOM 570 O O . VAL A 1 78 ? 19.926 8.111 -23.675 1.00 59.28 78 VAL A O 1
ATOM 573 N N . THR A 1 79 ? 20.609 9.551 -25.230 1.00 51.16 79 THR A N 1
ATOM 574 C CA . THR A 1 79 ? 21.639 8.653 -25.770 1.00 51.16 79 THR A CA 1
ATOM 575 C C . THR A 1 79 ? 22.868 8.632 -24.856 1.00 51.16 79 THR A C 1
ATOM 577 O O . THR A 1 79 ? 23.642 9.585 -24.830 1.00 51.16 79 THR A O 1
ATOM 580 N N . GLY A 1 80 ? 23.076 7.549 -24.102 1.00 62.09 80 GLY A N 1
ATOM 581 C CA . GLY A 1 80 ? 24.294 7.364 -23.307 1.00 62.09 80 GLY A CA 1
ATOM 582 C C . GLY A 1 80 ? 24.159 6.349 -22.175 1.00 62.09 80 GLY A C 1
ATOM 583 O O . GLY A 1 80 ? 23.075 5.848 -21.878 1.00 62.09 80 GLY A O 1
ATOM 584 N N . GLN A 1 81 ? 25.273 6.083 -21.488 1.00 61.72 81 GLN A N 1
ATOM 585 C CA . GLN A 1 81 ? 25.358 5.151 -20.354 1.00 61.72 81 GLN A CA 1
ATOM 586 C C . GLN A 1 81 ? 24.469 5.540 -19.153 1.00 61.72 81 GLN A C 1
ATOM 588 O O . GLN A 1 81 ? 24.358 4.774 -18.203 1.00 61.72 81 GLN A O 1
ATOM 593 N N . TRP A 1 82 ? 23.837 6.715 -19.188 1.00 64.56 82 TRP A N 1
ATOM 594 C CA . TRP A 1 82 ? 22.937 7.236 -18.159 1.00 64.56 82 TRP A CA 1
ATOM 595 C C . TRP A 1 82 ? 21.457 6.885 -18.374 1.00 64.56 82 TRP A C 1
ATOM 597 O O . TRP A 1 82 ? 20.689 6.964 -17.419 1.00 64.56 82 TRP A O 1
ATOM 607 N N . SER A 1 83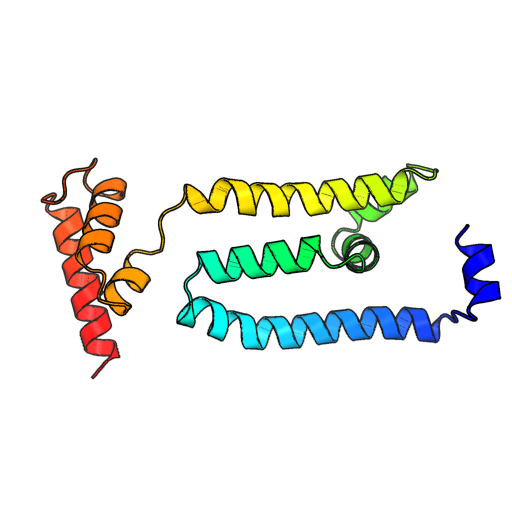 ? 21.062 6.436 -19.573 1.00 66.50 83 SER A N 1
ATOM 608 C CA . SER A 1 83 ? 19.659 6.133 -19.914 1.00 66.50 83 SER A CA 1
ATOM 609 C C . SER A 1 83 ? 19.021 5.125 -18.942 1.00 66.50 83 SER A C 1
ATOM 611 O O . SER A 1 83 ? 17.983 5.395 -18.345 1.00 66.50 83 SER A O 1
ATOM 613 N N . TRP A 1 84 ? 19.704 4.008 -18.670 1.00 66.88 84 TRP A N 1
ATOM 614 C CA . TRP A 1 84 ? 19.204 2.967 -17.762 1.00 66.88 84 TRP A CA 1
ATOM 615 C C . TRP A 1 84 ? 19.185 3.390 -16.284 1.00 66.88 84 TRP A C 1
ATOM 617 O O . TRP A 1 84 ? 18.366 2.893 -15.516 1.00 66.88 84 TRP A O 1
ATOM 627 N N . ARG A 1 85 ? 20.054 4.327 -15.877 1.00 71.88 85 ARG A N 1
ATOM 628 C CA . ARG A 1 85 ? 20.119 4.827 -14.491 1.00 71.88 85 ARG A CA 1
ATOM 629 C C . ARG A 1 85 ? 18.960 5.759 -14.177 1.00 71.88 85 ARG A C 1
ATOM 631 O O . ARG A 1 85 ? 18.399 5.675 -13.094 1.00 71.88 85 ARG A O 1
ATOM 638 N N . ILE A 1 86 ? 18.599 6.627 -15.121 1.00 72.38 86 ILE A N 1
ATOM 639 C CA . ILE A 1 86 ? 17.467 7.552 -14.972 1.00 72.38 86 ILE A CA 1
ATOM 640 C C . ILE A 1 86 ? 16.160 6.770 -14.847 1.00 72.38 86 ILE A C 1
ATOM 642 O O . ILE A 1 86 ? 15.344 7.088 -13.986 1.00 72.38 86 ILE A O 1
ATOM 646 N N . ILE A 1 87 ? 16.000 5.707 -15.643 1.00 71.19 87 ILE A N 1
ATOM 647 C CA . ILE A 1 87 ? 14.853 4.800 -15.532 1.00 71.19 87 ILE A CA 1
ATOM 648 C C . ILE A 1 87 ? 14.808 4.166 -14.136 1.00 71.19 87 ILE A C 1
ATOM 650 O O . ILE A 1 87 ? 13.772 4.210 -13.478 1.00 71.19 87 ILE A O 1
ATOM 654 N N . TYR A 1 88 ? 15.942 3.646 -13.652 1.00 72.25 88 TYR A N 1
ATOM 655 C CA . TYR A 1 88 ? 16.018 3.036 -12.325 1.00 72.25 88 TYR A CA 1
ATOM 656 C C . TYR A 1 88 ? 15.701 4.030 -11.200 1.00 72.25 88 TYR A C 1
ATOM 658 O O . TYR A 1 88 ? 14.921 3.714 -10.312 1.00 72.25 88 TYR A O 1
ATOM 666 N N . ILE A 1 89 ? 16.237 5.253 -11.260 1.00 74.50 89 ILE A N 1
ATOM 667 C CA . ILE A 1 89 ? 15.987 6.301 -10.256 1.00 74.50 89 ILE A CA 1
ATOM 668 C C . ILE A 1 89 ? 14.516 6.737 -10.262 1.00 74.50 89 ILE A C 1
ATOM 670 O O . ILE A 1 89 ? 13.925 6.931 -9.201 1.00 74.50 89 ILE A O 1
ATOM 674 N N . CYS A 1 90 ? 13.912 6.870 -11.446 1.00 75.88 90 CYS A N 1
ATOM 675 C CA . CYS A 1 90 ? 12.500 7.221 -11.595 1.00 75.88 90 CYS A CA 1
ATOM 676 C C . CYS A 1 90 ? 11.574 6.150 -11.001 1.00 75.88 90 CYS A C 1
ATOM 678 O O . CYS A 1 90 ? 10.544 6.492 -10.429 1.00 75.88 90 CYS A O 1
ATOM 680 N N . MET A 1 91 ? 11.968 4.878 -11.086 1.00 71.94 91 MET A N 1
ATOM 681 C CA . MET A 1 91 ? 11.263 3.743 -10.485 1.00 71.94 91 MET A CA 1
ATOM 682 C C . MET A 1 91 ? 11.495 3.622 -8.979 1.00 71.94 91 MET A C 1
ATOM 684 O O . MET A 1 91 ? 10.553 3.435 -8.211 1.00 71.94 91 MET A O 1
ATOM 688 N N . SER A 1 92 ? 12.747 3.750 -8.537 1.00 75.62 92 SER A N 1
ATOM 689 C CA . SER A 1 92 ? 13.103 3.600 -7.128 1.00 75.62 92 SER A CA 1
ATOM 690 C C . SER A 1 92 ? 12.606 4.773 -6.289 1.00 75.62 92 SER A C 1
ATOM 692 O O . SER A 1 92 ? 12.311 4.589 -5.118 1.00 75.62 92 SER A O 1
ATOM 694 N N . GLY A 1 93 ? 12.492 5.972 -6.870 1.00 83.12 93 GLY A N 1
ATOM 695 C CA . GLY A 1 93 ? 12.001 7.176 -6.195 1.00 83.12 93 GLY A CA 1
ATOM 696 C C . GLY A 1 93 ? 10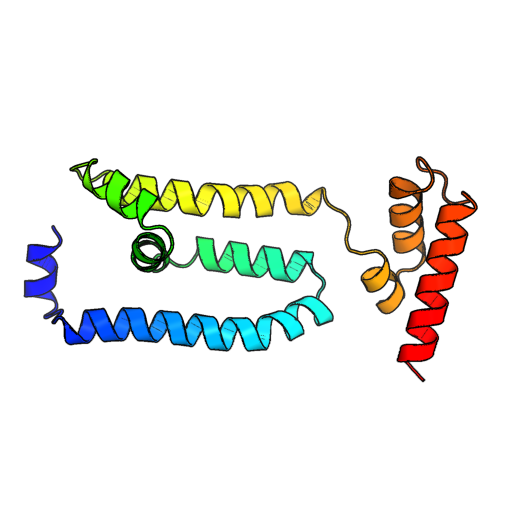.661 6.980 -5.469 1.00 83.12 93 GLY A C 1
ATOM 697 O O . GLY A 1 93 ? 10.627 7.145 -4.249 1.00 83.12 93 GLY A O 1
ATOM 698 N N . PRO A 1 94 ? 9.571 6.599 -6.164 1.00 82.12 94 PRO A N 1
ATOM 699 C CA . PRO A 1 94 ? 8.278 6.347 -5.533 1.00 82.12 94 PRO A CA 1
ATOM 700 C C . PRO A 1 94 ? 8.287 5.130 -4.594 1.00 82.12 94 PRO A C 1
ATOM 702 O O . PRO A 1 94 ? 7.647 5.168 -3.551 1.00 82.12 94 PRO A O 1
ATOM 705 N N . ALA A 1 95 ? 9.043 4.068 -4.895 1.00 83.31 95 ALA A N 1
ATOM 706 C CA . ALA A 1 95 ? 9.154 2.922 -3.983 1.00 83.31 95 ALA A CA 1
ATOM 707 C C . ALA A 1 95 ? 9.823 3.315 -2.650 1.00 83.31 95 ALA A C 1
ATOM 709 O O . ALA A 1 95 ? 9.353 2.952 -1.571 1.00 83.31 95 ALA A O 1
ATOM 710 N N . ILE A 1 96 ? 10.889 4.115 -2.719 1.00 85.56 96 ILE A N 1
ATOM 711 C CA . ILE A 1 96 ? 11.594 4.652 -1.551 1.00 85.56 96 ILE A CA 1
ATOM 712 C C . ILE A 1 96 ? 10.700 5.634 -0.794 1.00 85.56 96 ILE A C 1
ATOM 714 O O . ILE A 1 96 ? 10.650 5.571 0.433 1.00 85.56 96 ILE A O 1
ATOM 718 N N . SER A 1 97 ? 9.966 6.510 -1.488 1.00 86.88 97 SER A N 1
ATOM 719 C CA . SER A 1 97 ? 9.053 7.437 -0.813 1.00 86.88 97 SER A CA 1
ATOM 720 C C . SER A 1 97 ? 7.942 6.690 -0.079 1.00 86.88 97 SER A C 1
ATOM 722 O O . SER A 1 97 ? 7.640 7.047 1.057 1.00 86.88 97 SER A O 1
ATOM 724 N N . CYS A 1 98 ? 7.408 5.603 -0.646 1.00 86.31 98 CYS A N 1
ATOM 725 C CA . CYS A 1 98 ? 6.478 4.727 0.058 1.00 86.31 98 CYS A CA 1
ATOM 726 C C . CYS A 1 98 ? 7.104 4.141 1.328 1.00 86.31 98 CYS A C 1
ATOM 728 O O . CYS A 1 98 ? 6.473 4.219 2.374 1.00 86.31 98 CYS A O 1
ATOM 730 N N . ILE A 1 99 ? 8.336 3.621 1.279 1.00 85.69 99 ILE A N 1
ATOM 731 C CA . ILE A 1 99 ? 9.025 3.071 2.465 1.00 85.69 99 ILE A CA 1
ATOM 732 C C . ILE A 1 99 ? 9.244 4.142 3.542 1.00 85.69 99 ILE A C 1
ATOM 734 O O . ILE A 1 99 ? 9.090 3.852 4.725 1.00 85.69 99 ILE A O 1
ATOM 738 N N . ILE A 1 100 ? 9.582 5.370 3.144 1.00 88.75 100 ILE A N 1
ATOM 739 C CA . ILE A 1 100 ? 9.814 6.485 4.072 1.00 88.75 100 ILE A CA 1
ATOM 740 C C . ILE A 1 100 ? 8.503 6.997 4.678 1.00 88.75 100 ILE A C 1
ATOM 742 O O . ILE A 1 100 ? 8.487 7.360 5.850 1.00 88.75 100 ILE A O 1
ATOM 746 N N . LEU A 1 101 ? 7.412 7.040 3.908 1.00 87.44 101 LEU A N 1
ATOM 747 C CA . LEU A 1 101 ? 6.115 7.560 4.357 1.00 87.44 101 LEU A CA 1
ATOM 748 C C . LEU A 1 101 ? 5.302 6.535 5.159 1.00 87.44 101 LEU A C 1
ATOM 750 O O . LEU A 1 101 ? 4.473 6.914 5.985 1.00 87.44 101 LEU A O 1
ATOM 754 N N . LEU A 1 102 ? 5.541 5.239 4.953 1.00 86.62 102 LEU A N 1
ATOM 755 C CA . LEU A 1 102 ? 4.791 4.158 5.596 1.00 86.62 102 LEU A CA 1
ATOM 756 C C . LEU A 1 102 ? 4.771 4.195 7.137 1.00 86.62 102 LEU A C 1
ATOM 758 O O . LEU A 1 102 ? 3.722 3.887 7.706 1.00 86.62 102 LEU A O 1
ATOM 762 N N . PRO A 1 103 ? 5.869 4.546 7.839 1.00 83.12 103 PRO A N 1
ATOM 763 C CA . PRO A 1 103 ? 5.874 4.648 9.295 1.00 83.12 103 PRO A CA 1
ATOM 764 C C . PRO A 1 103 ? 4.963 5.760 9.830 1.00 83.12 103 PRO A C 1
ATOM 766 O O . PRO A 1 103 ? 4.527 5.663 10.972 1.00 83.12 103 PRO A O 1
ATOM 769 N N . PHE A 1 104 ? 4.663 6.786 9.024 1.00 85.44 104 PHE A N 1
ATOM 770 C CA . PHE A 1 104 ? 3.838 7.932 9.429 1.00 85.44 104 PHE A CA 1
ATOM 771 C C . PHE A 1 104 ? 2.338 7.686 9.268 1.00 85.44 104 PHE A C 1
ATOM 773 O O . PHE A 1 104 ? 1.531 8.294 9.960 1.00 85.44 104 PHE A O 1
ATOM 780 N N . ILE A 1 105 ? 1.947 6.804 8.352 1.00 84.62 105 ILE A N 1
ATOM 781 C CA . ILE A 1 105 ? 0.538 6.481 8.115 1.00 84.62 105 ILE A CA 1
ATOM 782 C C . ILE A 1 105 ? 0.126 5.446 9.162 1.00 84.62 105 ILE A C 1
ATOM 784 O O . ILE A 1 105 ? 0.844 4.465 9.286 1.00 84.62 105 ILE A O 1
ATOM 788 N N . PRO A 1 106 ? -0.967 5.586 9.927 1.00 82.44 106 PRO A N 1
ATOM 789 C CA . PRO A 1 106 ? -1.445 4.536 10.835 1.00 82.44 106 PRO A CA 1
ATOM 790 C C . PRO A 1 106 ? -2.028 3.328 10.075 1.00 82.44 106 PRO A C 1
ATOM 792 O O . PRO A 1 106 ? -2.383 3.419 8.903 1.00 82.44 106 PRO A O 1
ATOM 795 N N . GLU A 1 107 ? -2.069 2.151 10.712 1.00 83.25 107 GLU A N 1
ATOM 796 C CA . GLU A 1 107 ? -2.747 0.981 10.117 1.00 83.25 107 GLU A CA 1
ATOM 797 C C . GLU A 1 107 ? -4.263 1.198 10.081 1.00 83.25 107 GLU A C 1
ATOM 799 O O . GLU A 1 107 ? -4.806 1.977 10.861 1.00 83.25 107 GLU A O 1
ATOM 804 N N . SER A 1 108 ? -4.967 0.497 9.189 1.00 85.38 108 SER A N 1
ATOM 805 C CA . SER A 1 108 ? -6.419 0.677 9.070 1.00 85.38 108 SER A CA 1
ATOM 806 C C . SER A 1 108 ? -7.151 0.266 10.365 1.00 85.38 108 SER A C 1
ATOM 808 O O . SER A 1 108 ? -6.953 -0.876 10.800 1.00 85.38 108 SER A O 1
ATOM 810 N N . PRO A 1 109 ? -8.052 1.103 10.925 1.00 83.25 109 PRO A N 1
ATOM 811 C CA . PRO A 1 109 ? -8.775 0.813 12.171 1.00 83.25 109 PRO A CA 1
ATOM 812 C C . PRO A 1 109 ? -9.531 -0.520 12.156 1.00 83.25 109 PRO A C 1
ATOM 814 O O . PRO A 1 109 ? -9.456 -1.288 13.110 1.00 83.25 109 PRO A O 1
ATO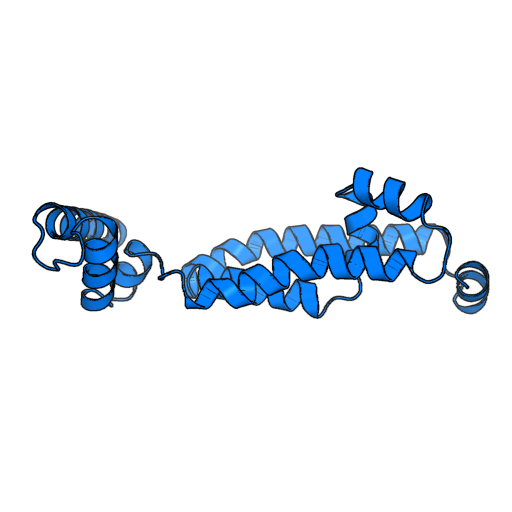M 817 N N . ARG A 1 110 ? -10.174 -0.861 11.029 1.00 85.44 110 ARG A N 1
ATOM 818 C CA . ARG A 1 110 ? -10.872 -2.147 10.847 1.00 85.44 110 ARG A CA 1
ATOM 819 C C . ARG A 1 110 ? -9.947 -3.355 11.038 1.00 85.44 110 ARG A C 1
ATOM 821 O O . ARG A 1 110 ? -10.330 -4.324 11.686 1.00 85.44 110 ARG A O 1
ATOM 828 N N . TRP A 1 111 ? -8.727 -3.299 10.498 1.00 86.12 111 TRP A N 1
ATOM 829 C CA . TRP A 1 111 ? -7.751 -4.380 10.663 1.00 86.12 111 TRP A CA 1
ATOM 830 C C . TRP A 1 111 ? -7.283 -4.490 12.120 1.00 86.12 111 TRP A C 1
ATOM 832 O O . TRP A 1 111 ? -7.205 -5.597 12.646 1.00 86.12 111 TRP A O 1
ATOM 842 N N . LEU A 1 112 ? -7.052 -3.360 12.797 1.00 85.38 112 LEU A N 1
ATOM 843 C CA . LEU A 1 112 ? -6.674 -3.339 14.216 1.00 85.38 112 LEU A CA 1
ATOM 844 C C . LEU A 1 112 ? -7.757 -3.978 15.103 1.00 85.38 112 LEU A C 1
ATOM 846 O O . LEU A 1 112 ? -7.428 -4.815 15.945 1.00 85.38 112 LEU A O 1
ATOM 850 N N . ILE A 1 113 ? -9.037 -3.674 14.856 1.00 87.31 113 ILE A N 1
ATOM 851 C CA . ILE A 1 113 ? -10.175 -4.279 15.575 1.00 87.31 113 ILE A CA 1
ATOM 852 C C . ILE A 1 113 ? -10.234 -5.791 15.321 1.00 87.31 113 ILE A C 1
ATOM 854 O O . ILE A 1 113 ? -10.303 -6.558 16.276 1.00 87.31 113 ILE A O 1
ATOM 858 N N . SER A 1 114 ? -10.077 -6.238 14.068 1.00 83.81 114 SER A N 1
ATOM 859 C CA . SER A 1 114 ? -10.049 -7.678 13.733 1.00 83.81 114 SER A CA 1
ATOM 860 C C . SER A 1 114 ? -8.881 -8.451 14.370 1.00 83.81 114 SER A C 1
ATOM 862 O O . SER A 1 114 ? -8.878 -9.678 14.421 1.00 83.81 114 SER A O 1
ATOM 864 N N . ARG A 1 115 ? -7.850 -7.745 14.852 1.00 84.31 115 ARG A N 1
ATOM 865 C CA . ARG A 1 115 ? -6.687 -8.323 15.545 1.00 84.31 115 ARG A CA 1
ATOM 866 C C . ARG A 1 115 ? -6.779 -8.184 17.068 1.00 84.31 115 ARG A C 1
ATOM 868 O O . ARG A 1 115 ? -5.817 -8.532 17.752 1.00 84.31 115 ARG A O 1
ATOM 875 N N . GLY A 1 116 ? -7.895 -7.673 17.592 1.00 84.44 116 GLY A N 1
ATOM 876 C CA . GLY A 1 116 ? -8.106 -7.425 19.021 1.00 84.44 116 GLY A CA 1
ATOM 877 C C . GLY A 1 116 ? -7.356 -6.205 19.571 1.00 84.44 116 GLY A C 1
ATOM 878 O O . GLY A 1 116 ? -7.311 -6.010 20.783 1.00 84.44 116 GLY A O 1
ATOM 879 N N . GLN A 1 117 ? -6.760 -5.367 18.713 1.00 86.94 117 GLN A N 1
ATOM 880 C CA . GLN A 1 117 ? -6.056 -4.138 19.107 1.00 86.94 117 GLN A CA 1
ATOM 881 C C . GLN A 1 117 ? -7.021 -2.944 19.167 1.00 86.94 117 GLN A C 1
ATOM 883 O O . GLN A 1 117 ? -6.844 -1.937 18.481 1.00 86.94 117 GLN A O 1
ATOM 888 N N . GLU A 1 118 ? -8.059 -3.068 19.995 1.00 87.25 118 GLU A N 1
ATOM 889 C CA . GLU A 1 118 ? -9.161 -2.100 20.090 1.00 87.25 118 GLU A CA 1
ATOM 890 C C . GLU A 1 118 ? -8.709 -0.710 20.559 1.00 87.25 118 GLU A C 1
ATOM 892 O O . GLU A 1 118 ? -9.090 0.291 19.959 1.00 87.25 118 GLU A O 1
ATOM 897 N N . ALA A 1 119 ? -7.838 -0.644 21.571 1.00 84.56 119 ALA A N 1
ATOM 898 C CA . ALA A 1 119 ? -7.328 0.622 22.102 1.00 84.56 119 ALA A CA 1
ATOM 899 C C . ALA A 1 119 ? -6.579 1.439 21.033 1.00 84.56 119 ALA A C 1
ATOM 901 O O . ALA A 1 119 ? -6.823 2.627 20.865 1.00 84.56 119 ALA A O 1
ATOM 902 N N . THR A 1 120 ? -5.710 0.797 20.246 1.00 85.06 120 THR A N 1
ATOM 903 C CA . THR A 1 120 ? -4.995 1.472 19.151 1.00 85.06 120 THR A CA 1
ATOM 904 C C . THR A 1 120 ? -5.943 1.879 18.025 1.00 85.06 120 THR A C 1
ATOM 906 O O . THR A 1 120 ? -5.744 2.925 17.415 1.00 85.06 120 THR A O 1
ATOM 909 N N . ALA A 1 121 ? -6.981 1.085 17.746 1.00 85.75 121 ALA A N 1
ATOM 910 C CA . ALA A 1 121 ? -7.981 1.440 16.745 1.00 85.75 121 ALA A CA 1
ATOM 911 C C . ALA A 1 121 ? -8.773 2.694 17.141 1.00 85.75 121 ALA A C 1
ATOM 913 O O . ALA A 1 121 ? -8.988 3.548 16.284 1.00 85.75 121 ALA A O 1
ATOM 914 N N . LEU A 1 122 ? -9.149 2.823 18.420 1.00 84.31 122 LEU A N 1
ATOM 915 C CA . LEU A 1 122 ? -9.820 4.010 18.958 1.00 84.31 122 LEU A CA 1
ATOM 916 C C . LEU A 1 122 ? -8.948 5.258 18.848 1.00 84.31 122 LEU A C 1
ATOM 918 O O . LEU A 1 122 ? -9.427 6.259 18.334 1.00 84.31 122 LEU A O 1
ATOM 922 N N . VAL A 1 123 ? -7.667 5.179 19.223 1.00 86.25 123 VAL A N 1
ATOM 923 C CA . VAL A 1 123 ? -6.718 6.300 19.070 1.00 86.25 123 VAL A CA 1
ATOM 924 C C . VAL A 1 123 ? -6.631 6.754 17.611 1.00 86.25 123 VAL A C 1
ATOM 926 O O . VAL A 1 123 ? -6.690 7.944 17.319 1.00 86.25 123 VAL A O 1
ATOM 929 N N . VAL A 1 124 ? -6.534 5.811 16.668 1.00 86.56 124 VAL A N 1
ATOM 930 C CA . VAL A 1 124 ? -6.484 6.148 15.237 1.00 86.56 124 VAL A CA 1
ATOM 931 C C . VAL A 1 124 ? -7.808 6.764 14.764 1.00 86.56 124 VAL A C 1
ATOM 933 O O . VAL A 1 124 ? -7.783 7.729 14.008 1.00 86.56 124 VAL A O 1
ATOM 936 N N . LEU A 1 125 ? -8.960 6.249 15.202 1.00 85.25 125 LEU A N 1
ATOM 937 C CA . LEU A 1 125 ? -10.279 6.817 14.876 1.00 85.25 125 LEU A CA 1
ATOM 938 C C . LEU A 1 125 ? -10.472 8.221 15.471 1.00 85.25 125 LEU A C 1
ATOM 940 O O . LEU A 1 125 ? -11.009 9.098 14.799 1.00 85.25 125 LEU A O 1
ATOM 944 N N . ALA A 1 126 ? -9.996 8.446 16.694 1.00 83.94 126 ALA A N 1
ATOM 945 C CA . ALA A 1 126 ? -10.032 9.732 17.381 1.00 83.94 126 ALA A CA 1
ATOM 946 C C . ALA A 1 126 ? -9.156 10.786 16.691 1.00 83.94 126 ALA A C 1
ATOM 948 O O . ALA A 1 126 ? -9.572 11.933 16.553 1.00 83.94 126 ALA A O 1
ATOM 949 N N . GLU A 1 127 ? -7.991 10.399 16.172 1.00 84.25 127 GLU A N 1
ATOM 950 C CA . GLU A 1 127 ? -7.135 11.295 15.385 1.00 84.25 127 GLU A CA 1
ATOM 951 C C . GLU A 1 127 ? -7.835 11.772 14.098 1.00 84.25 127 GLU A C 1
ATOM 953 O O . GLU A 1 127 ? -7.766 12.946 13.746 1.00 84.25 127 GLU A O 1
ATOM 958 N N . PHE A 1 128 ? -8.540 10.881 13.388 1.00 81.38 128 PHE A N 1
ATOM 959 C CA . PHE A 1 128 ? -9.178 11.231 12.111 1.00 81.38 128 PHE A CA 1
ATOM 960 C C . PHE A 1 128 ? -10.564 11.878 12.249 1.00 81.38 128 PHE A C 1
ATOM 962 O O . PHE A 1 128 ? -10.926 12.697 11.403 1.00 81.38 128 PHE A O 1
ATOM 969 N N . HIS A 1 129 ? -11.344 11.520 13.274 1.00 78.25 129 HIS A N 1
ATOM 970 C CA . HIS A 1 129 ? -12.747 11.942 13.422 1.00 78.25 129 HIS A CA 1
ATOM 971 C C . HIS A 1 129 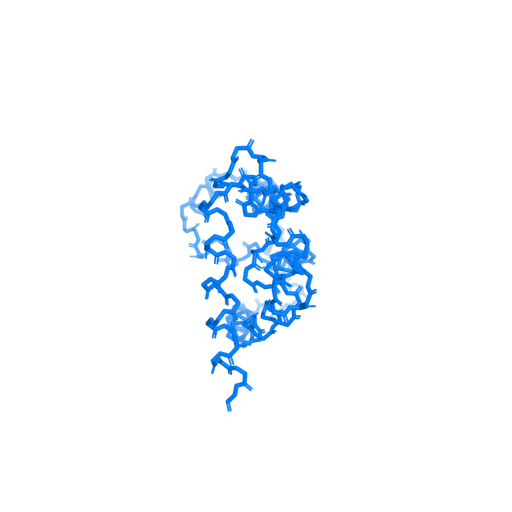? -13.067 12.658 14.743 1.00 78.25 129 HIS A C 1
ATOM 973 O O . HIS A 1 129 ? -14.185 13.153 14.903 1.00 78.25 129 HIS A O 1
ATOM 979 N N . GLY A 1 130 ? -12.131 12.701 15.693 1.00 68.06 130 GLY A N 1
ATOM 980 C CA . GLY A 1 130 ? -12.321 13.259 17.035 1.00 68.06 130 GLY A CA 1
ATOM 981 C C . GLY A 1 130 ? -11.383 14.406 17.409 1.00 68.06 130 GLY A C 1
ATOM 982 O O . GLY A 1 130 ? -11.395 14.806 18.565 1.00 68.06 130 GLY A O 1
ATOM 983 N N . ASP A 1 131 ? -10.578 14.931 16.475 1.00 72.69 131 ASP A N 1
ATOM 984 C CA . ASP A 1 131 ? -9.573 15.982 16.747 1.00 72.69 131 ASP A CA 1
ATOM 985 C C . ASP A 1 131 ? -8.580 15.586 17.867 1.00 72.69 131 ASP A C 1
ATOM 987 O O . ASP A 1 131 ? -8.088 16.421 18.625 1.00 72.69 131 ASP A O 1
ATOM 991 N N . GLY A 1 132 ? -8.318 14.279 18.000 1.00 70.88 132 GLY A N 1
ATOM 992 C CA . GLY A 1 132 ? -7.471 13.701 19.048 1.00 70.88 132 GLY A CA 1
ATOM 993 C C . GLY A 1 132 ? -8.193 13.365 20.360 1.00 70.88 132 GLY A C 1
ATOM 994 O O . GLY A 1 132 ? -7.546 12.880 21.287 1.00 70.88 132 GLY A O 1
ATOM 995 N N . ASP A 1 133 ? -9.510 13.582 20.459 1.00 77.50 133 ASP A N 1
ATOM 996 C CA . ASP A 1 133 ? -10.315 13.177 21.618 1.00 77.50 133 ASP A CA 1
ATOM 997 C C . ASP A 1 133 ? -10.833 11.734 21.465 1.00 77.50 133 ASP A C 1
ATOM 999 O O . ASP A 1 133 ? -11.683 11.432 20.620 1.00 77.50 133 ASP A O 1
ATOM 1003 N N . GLU A 1 134 ? -10.310 10.832 22.301 1.00 71.00 134 GLU A N 1
ATOM 1004 C CA . GLU A 1 134 ? -10.686 9.412 22.346 1.00 71.00 134 GLU A CA 1
ATOM 1005 C C . GLU A 1 134 ? -12.160 9.191 22.725 1.00 71.00 134 GLU A C 1
ATOM 1007 O O . GLU A 1 134 ? -12.738 8.160 22.367 1.00 71.00 134 GLU A O 1
ATOM 1012 N N . GLU A 1 135 ? -12.791 10.157 23.398 1.00 73.69 135 GLU A N 1
ATOM 1013 C CA . GLU A 1 135 ? -14.197 10.084 23.804 1.00 73.69 135 GLU A CA 1
ATOM 1014 C C . GLU A 1 135 ? -15.142 10.790 22.822 1.00 73.69 135 GLU A C 1
ATOM 1016 O O . GLU A 1 135 ? -16.352 10.870 23.071 1.00 73.69 135 GLU A O 1
ATOM 1021 N N . HIS A 1 136 ? -14.633 11.273 21.681 1.00 79.81 136 HIS A N 1
ATOM 1022 C CA . HIS A 1 136 ? -15.470 11.974 20.719 1.00 79.81 136 HIS A CA 1
ATOM 1023 C C . HIS A 1 136 ? -16.626 11.069 20.241 1.00 79.81 136 HIS A C 1
ATOM 1025 O O . HIS A 1 136 ? -16.391 9.962 19.737 1.00 79.81 136 HIS A O 1
ATOM 1031 N N . PRO A 1 137 ? -17.892 11.524 20.329 1.00 81.81 137 PRO A N 1
ATOM 1032 C CA . PRO A 1 137 ? -19.057 10.672 20.097 1.00 81.81 137 PRO A CA 1
ATOM 1033 C C . PRO A 1 137 ? -19.109 10.072 18.686 1.00 81.81 137 PRO A C 1
ATOM 1035 O O . PRO A 1 137 ? -19.656 8.983 18.523 1.00 81.81 137 PRO A O 1
ATOM 1038 N N . LEU A 1 138 ? -18.517 10.730 17.677 1.00 83.81 138 LEU A N 1
ATOM 1039 C CA . LEU A 1 138 ? -18.407 10.162 16.326 1.00 83.81 138 LEU A CA 1
ATOM 1040 C C . LEU A 1 138 ? -17.381 9.021 16.252 1.00 83.81 138 LEU A C 1
ATOM 1042 O O . LEU A 1 138 ? -17.676 7.990 15.656 1.00 83.81 138 LEU A O 1
ATOM 1046 N N . ALA A 1 139 ? -16.215 9.165 16.891 1.00 83.50 139 ALA A N 1
ATOM 1047 C CA . ALA A 1 139 ? -15.164 8.145 16.867 1.00 83.50 139 ALA A CA 1
ATOM 1048 C C . ALA A 1 139 ? -15.609 6.867 17.599 1.00 83.50 139 ALA A C 1
ATOM 1050 O O . ALA A 1 139 ? -15.418 5.755 17.102 1.00 83.50 139 ALA A O 1
ATOM 1051 N N . VAL A 1 140 ? -16.282 7.022 18.745 1.00 84.62 140 VAL A N 1
ATOM 1052 C CA . VAL A 1 140 ? -16.848 5.901 19.513 1.00 84.62 140 VAL A CA 1
ATOM 1053 C C . VAL A 1 140 ? -18.008 5.232 18.764 1.00 84.62 140 VAL A C 1
ATOM 1055 O O . VAL A 1 140 ? -18.133 4.003 18.796 1.00 84.62 140 VAL A O 1
ATOM 1058 N N . ALA A 1 141 ? -18.851 6.009 18.072 1.00 88.12 141 ALA A N 1
ATOM 1059 C CA . ALA A 1 141 ? -19.935 5.466 17.253 1.00 88.12 141 ALA A CA 1
ATOM 1060 C C . ALA A 1 141 ? -19.401 4.619 16.085 1.00 88.12 141 ALA A C 1
ATOM 1062 O O . ALA A 1 141 ? -19.833 3.476 15.931 1.00 88.12 141 ALA A O 1
ATOM 1063 N N . GLU A 1 142 ? -18.420 5.125 15.330 1.00 86.56 142 GLU A N 1
ATOM 1064 C CA . GLU A 1 142 ? -17.779 4.372 14.241 1.00 86.56 142 GLU A CA 1
ATOM 1065 C C . GLU A 1 142 ? -17.075 3.112 14.748 1.00 86.56 142 GLU A C 1
ATOM 1067 O O . GLU A 1 142 ? -17.208 2.036 14.162 1.00 86.56 142 GLU A O 1
ATOM 1072 N N . PHE A 1 143 ? -16.353 3.212 15.868 1.00 88.75 143 PHE A N 1
ATOM 1073 C CA . PHE A 1 143 ? -15.713 2.053 16.484 1.00 88.75 143 PHE A CA 1
ATOM 1074 C C . PHE A 1 143 ? -16.730 0.949 16.804 1.00 88.75 143 PHE A C 1
ATOM 1076 O O . PHE A 1 143 ? -16.488 -0.229 16.520 1.00 88.75 143 PHE A O 1
ATOM 1083 N N . ARG A 1 144 ? -17.888 1.326 17.361 1.00 88.75 144 ARG A N 1
ATOM 1084 C CA . ARG A 1 144 ? -18.968 0.388 17.684 1.00 88.75 144 ARG A CA 1
ATOM 1085 C C . ARG A 1 144 ? -19.559 -0.254 16.430 1.00 88.75 144 ARG A C 1
ATOM 1087 O O . ARG A 1 144 ? -19.761 -1.465 16.437 1.00 88.75 144 ARG A O 1
ATOM 1094 N N . GLU A 1 145 ? -19.797 0.520 15.375 1.00 89.62 145 GLU A N 1
ATOM 1095 C CA . GLU A 1 145 ? -20.326 0.015 14.100 1.00 89.62 145 GLU A CA 1
ATOM 1096 C C . GLU A 1 145 ? -19.370 -0.996 13.448 1.00 89.62 145 GLU A C 1
ATOM 1098 O O . GLU A 1 145 ? -19.785 -2.084 13.033 1.00 89.62 145 GLU A O 1
ATOM 1103 N N . ILE A 1 146 ? -18.069 -0.686 13.415 1.00 89.31 146 ILE A N 1
ATOM 1104 C CA . ILE A 1 146 ? -17.051 -1.589 12.862 1.00 89.31 146 ILE A CA 1
ATOM 1105 C C . ILE A 1 146 ? -16.974 -2.878 13.688 1.00 89.31 146 ILE A C 1
ATOM 1107 O O . ILE A 1 146 ? -16.895 -3.969 13.118 1.00 89.31 146 ILE A O 1
ATOM 1111 N N . LYS A 1 147 ? -17.023 -2.772 15.021 1.00 89.31 147 LYS A N 1
ATOM 1112 C CA . LYS A 1 147 ? -16.999 -3.930 15.922 1.00 89.31 147 LYS A CA 1
ATOM 1113 C C . LYS A 1 147 ? -18.227 -4.821 15.745 1.00 89.31 147 LYS A C 1
ATOM 1115 O O . LYS A 1 147 ? -18.089 -6.041 15.724 1.00 89.31 147 LYS A O 1
ATOM 1120 N N . GLU A 1 148 ? -19.407 -4.228 15.587 1.00 90.38 148 GLU A N 1
ATOM 1121 C CA . GLU A 1 148 ? -20.637 -4.976 15.326 1.00 90.38 148 GLU A CA 1
ATOM 1122 C C . GLU A 1 148 ? -20.562 -5.704 13.978 1.00 90.38 148 GLU A C 1
ATOM 1124 O O . GLU A 1 148 ? -20.835 -6.899 13.907 1.00 90.38 148 GLU A O 1
ATOM 1129 N N . THR A 1 149 ? -20.090 -5.017 12.932 1.00 89.19 149 THR A N 1
ATOM 1130 C CA . THR A 1 149 ? -19.914 -5.600 11.591 1.00 89.19 149 THR A CA 1
ATOM 1131 C C . THR A 1 149 ? -18.971 -6.802 11.612 1.00 89.19 149 THR A C 1
ATOM 1133 O O . THR A 1 149 ? -19.294 -7.841 11.045 1.00 89.19 149 THR A O 1
ATOM 1136 N N . ILE A 1 150 ? -17.827 -6.696 12.294 1.00 86.62 150 ILE A N 1
ATOM 1137 C CA . ILE A 1 150 ? -16.873 -7.811 12.416 1.00 86.62 150 ILE A CA 1
ATOM 1138 C C . ILE A 1 150 ? -17.487 -8.968 13.217 1.00 86.62 150 ILE A C 1
ATOM 1140 O O . ILE A 1 150 ? -17.334 -10.121 12.829 1.00 86.62 150 ILE A O 1
ATOM 1144 N N . GLY A 1 151 ? -18.244 -8.675 14.280 1.00 83.69 151 GLY A N 1
ATOM 1145 C CA . GLY A 1 151 ? -18.959 -9.697 15.049 1.00 83.69 151 GLY A CA 1
ATOM 1146 C C . GLY A 1 151 ? -20.018 -10.452 14.237 1.00 83.69 151 GLY A C 1
ATOM 1147 O O . GLY A 1 151 ? -20.220 -11.641 14.470 1.00 83.69 151 GLY A O 1
ATOM 1148 N N . TYR A 1 152 ? -20.664 -9.796 13.265 1.00 86.44 152 TYR A N 1
ATOM 1149 C CA . TYR A 1 152 ? -21.530 -10.475 12.292 1.00 86.44 152 TYR A CA 1
ATOM 1150 C C . TYR A 1 152 ? -20.740 -11.292 11.259 1.00 86.44 152 TYR A C 1
ATOM 1152 O O . TYR A 1 152 ? -21.244 -12.313 10.809 1.00 86.44 152 TYR A O 1
ATOM 1160 N N . GLU A 1 153 ? -19.538 -10.860 10.860 1.00 80.81 153 GLU A N 1
ATOM 1161 C CA . GLU A 1 153 ? -18.679 -11.586 9.904 1.00 80.81 153 GLU A CA 1
ATOM 1162 C C . GLU A 1 153 ? -18.038 -12.853 10.517 1.00 80.81 153 GLU A C 1
ATOM 1164 O O . GLU A 1 153 ? -17.686 -13.773 9.776 1.00 80.81 153 GLU A O 1
ATOM 1169 N N . GLU A 1 154 ? -17.872 -12.912 11.845 1.00 73.94 154 GLU A N 1
ATOM 1170 C CA . GLU A 1 154 ? -17.237 -14.030 12.569 1.00 73.94 154 GLU A CA 1
ATOM 1171 C C . GLU A 1 154 ? -18.202 -15.158 13.007 1.00 73.94 154 GLU A C 1
ATOM 1173 O O . GLU A 1 154 ? -17.725 -16.220 13.418 1.00 73.94 154 GLU A O 1
ATOM 1178 N N . ASN A 1 155 ? -19.524 -14.954 12.912 1.00 59.19 155 ASN A N 1
ATOM 1179 C CA . ASN A 1 155 ? -20.589 -15.882 13.347 1.00 59.19 155 ASN A CA 1
ATOM 1180 C C . ASN A 1 155 ? -21.251 -16.610 12.165 1.00 59.19 155 ASN A C 1
ATOM 1182 O O . ASN A 1 155 ? -21.504 -17.831 12.290 1.00 59.19 155 ASN A O 1
#

InterPro domains:
  IPR005828 Major facilitator, sugar transporter-like [PF00083] (16-54)
  IPR005828 Major facilitator, sugar transporter-like [PF00083] (71-153)
  IPR036259 MFS transporter superfamily [G3DSA:1.20.1250.20] (1-60)
  IPR036259 MFS transporter superfamily [G3DSA:1.20.1250.20] (64-155)
  IPR036259 MFS transporter superfamily [SSF103473] (5-137)
  IPR050360 Major Facilitator Superfamily Sugar Transporters [PTHR48022] (71-154)

pLDDT: mean 75.84, std 11.1, range [43.5, 90.38]

Organism: Ophiostoma piceae (strain UAMH 11346) (NCBI:txid1262450)

Secondary structure (DSSP, 8-state):
-HHHHHHHHT--HHHHHHHHHHHHHHHHHHHHHHHHHHHHH-HHHHHHHHHHHHHH-TTHHHHHHHH-HHHHHHHHHS-STTHHHHHHHHHHHHHHHHHHHTTTSPPPHHHHHHTT-HHHHHHHHHHHHSTT-TT-HHHHHHHHHHHHHHHHH--

Radius of gyration: 22.56 Å; chains: 1; bounding box: 50×32×54 Å